Protein AF-A0A7X1TQ41-F1 (afdb_monomer_lite)

pLDDT: mean 78.11, std 15.3, range [40.91, 96.19]

Organism: NCBI:txid2594179

Radius of gyration: 16.24 Å; chains: 1; bounding box: 37×33×41 Å

Secondary structure (DSSP, 8-state):
--EEEE--TT-EEEEETTEEEEEEEEEEEE--TTSSS-TT-EEEEEEEEE---HHHHHHHHHHHHH--HHHHHHHHHHHTSSSS-S--TTTTEEEEEEETT----EEEEEEE-SSSSS-EEEEEEESPPPTT---EEEEEEETTEEEEEEEEEES---

Structure (mmCIF, N/CA/C/O backbone):
data_AF-A0A7X1TQ41-F1
#
_entry.id   AF-A0A7X1TQ41-F1
#
loop_
_atom_site.group_PDB
_atom_site.id
_atom_site.type_symbol
_atom_site.label_atom_id
_atom_site.label_alt_id
_atom_site.label_comp_id
_atom_site.label_asym_id
_atom_site.label_entity_id
_atom_site.label_seq_id
_atom_site.pdbx_PDB_ins_code
_atom_site.Cartn_x
_atom_site.Cartn_y
_atom_site.Cartn_z
_atom_site.occupancy
_atom_site.B_iso_or_equiv
_atom_site.auth_seq_id
_atom_site.auth_comp_id
_atom_site.auth_asym_id
_atom_site.auth_atom_id
_atom_site.pdbx_PDB_model_num
ATOM 1 N N . MET A 1 1 ? 1.353 -8.875 16.373 1.00 58.91 1 MET A N 1
ATOM 2 C CA . MET A 1 1 ? 1.961 -9.030 15.032 1.00 58.91 1 MET A CA 1
ATOM 3 C C . MET A 1 1 ? 0.847 -8.840 14.009 1.00 58.91 1 MET A C 1
ATOM 5 O O . MET A 1 1 ? -0.301 -9.022 14.359 1.00 58.91 1 MET A O 1
ATOM 9 N N . THR A 1 2 ? 1.108 -8.375 12.803 1.00 77.75 2 THR A N 1
ATOM 10 C CA . THR A 1 2 ? 0.108 -8.298 11.719 1.00 77.75 2 THR A CA 1
ATOM 11 C C . THR A 1 2 ? 0.123 -9.612 10.947 1.00 77.75 2 THR A C 1
ATOM 13 O O . THR A 1 2 ? 1.153 -10.285 10.888 1.00 77.75 2 THR A O 1
ATOM 16 N N . THR A 1 3 ? -1.005 -10.046 10.387 1.00 81.50 3 THR A N 1
ATOM 17 C CA . THR A 1 3 ? -1.055 -11.306 9.622 1.00 81.50 3 THR A CA 1
ATOM 18 C C . THR A 1 3 ? -1.841 -11.125 8.338 1.00 81.50 3 THR A C 1
ATOM 20 O O . THR A 1 3 ? -2.973 -10.658 8.360 1.00 81.50 3 THR A O 1
ATOM 23 N N . ILE A 1 4 ? -1.244 -11.502 7.207 1.00 81.94 4 ILE A N 1
ATOM 24 C CA . ILE A 1 4 ? -1.933 -11.521 5.915 1.00 81.94 4 ILE A CA 1
ATOM 25 C C . ILE A 1 4 ? -2.883 -12.722 5.919 1.00 81.94 4 ILE A C 1
ATOM 27 O O . ILE A 1 4 ? -2.440 -13.868 5.954 1.00 81.94 4 ILE A O 1
ATOM 31 N N . VAL A 1 5 ? -4.184 -12.448 5.903 1.00 84.25 5 VAL A N 1
ATOM 32 C CA . VAL A 1 5 ? -5.254 -13.457 5.927 1.00 84.25 5 VAL A CA 1
ATOM 33 C C . VAL A 1 5 ? -5.592 -13.902 4.509 1.00 84.25 5 VAL A C 1
ATOM 35 O O . VAL A 1 5 ? -5.861 -15.078 4.261 1.00 84.25 5 VAL A O 1
ATOM 38 N N . ARG A 1 6 ? -5.541 -12.969 3.555 1.00 82.06 6 ARG A N 1
ATOM 39 C CA . ARG A 1 6 ? -5.767 -13.242 2.138 1.00 82.06 6 ARG A CA 1
ATOM 40 C C . ARG A 1 6 ? -4.851 -12.386 1.285 1.00 82.06 6 ARG A C 1
ATOM 42 O O . ARG A 1 6 ? -4.675 -11.200 1.531 1.00 82.06 6 ARG A O 1
ATOM 49 N N . ALA A 1 7 ? -4.296 -13.001 0.256 1.00 80.25 7 ALA A N 1
ATOM 50 C CA . ALA A 1 7 ? -3.459 -12.347 -0.732 1.00 80.25 7 ALA A CA 1
ATOM 51 C C . ALA A 1 7 ? -3.481 -13.145 -2.044 1.00 80.25 7 ALA A C 1
ATOM 53 O O . ALA A 1 7 ? -3.859 -14.323 -2.044 1.00 80.25 7 ALA A O 1
ATOM 54 N N . PRO A 1 8 ? -3.036 -12.550 -3.164 1.00 74.00 8 PRO A N 1
ATOM 55 C CA . PRO A 1 8 ? -2.657 -13.310 -4.348 1.00 74.00 8 PRO A CA 1
ATOM 56 C C . PRO A 1 8 ? -1.643 -14.398 -3.965 1.00 74.00 8 PRO A C 1
ATOM 58 O O . PRO A 1 8 ? -0.742 -14.145 -3.169 1.00 74.00 8 PRO A O 1
ATOM 61 N N . GLY A 1 9 ? -1.755 -15.602 -4.536 1.00 64.00 9 GLY A N 1
ATOM 62 C CA . GLY A 1 9 ? -0.927 -16.753 -4.133 1.00 64.00 9 GLY A CA 1
ATOM 63 C C . GLY A 1 9 ? 0.590 -16.558 -4.286 1.00 64.00 9 GLY A C 1
ATOM 64 O O . GLY A 1 9 ? 1.365 -17.282 -3.674 1.00 64.00 9 GLY A O 1
ATOM 65 N N . ASN A 1 10 ? 1.015 -15.569 -5.075 1.00 72.81 10 ASN A N 1
ATOM 66 C CA . ASN A 1 10 ? 2.409 -15.166 -5.277 1.00 72.81 10 ASN A CA 1
ATOM 67 C C . ASN A 1 10 ? 2.748 -13.796 -4.652 1.00 72.81 10 ASN A C 1
ATOM 69 O O . ASN A 1 10 ? 3.845 -13.291 -4.870 1.00 72.81 10 ASN A O 1
ATOM 73 N N . LEU A 1 11 ? 1.813 -13.190 -3.908 1.00 82.31 11 LEU A N 1
ATOM 74 C CA . LEU A 1 11 ? 1.896 -11.842 -3.329 1.00 82.31 11 LEU A CA 1
ATOM 75 C C . LEU A 1 11 ? 2.153 -10.720 -4.346 1.00 82.31 11 LEU A C 1
ATOM 77 O O . LEU A 1 11 ? 2.462 -9.602 -3.939 1.00 82.31 11 LEU A O 1
ATOM 81 N N . ILE A 1 12 ? 2.004 -10.988 -5.647 1.00 86.44 12 ILE A N 1
ATOM 82 C CA . ILE A 1 12 ? 2.164 -9.982 -6.698 1.00 86.44 12 ILE A CA 1
ATOM 83 C C . ILE A 1 12 ? 0.904 -9.121 -6.734 1.00 86.44 12 ILE A C 1
ATOM 85 O O . ILE A 1 12 ? -0.203 -9.615 -6.969 1.00 86.44 12 ILE A O 1
ATOM 89 N N . VAL A 1 13 ? 1.091 -7.831 -6.475 1.00 88.00 13 VAL A N 1
ATOM 90 C CA . VAL A 1 13 ? 0.015 -6.848 -6.299 1.00 88.00 13 VAL A CA 1
ATOM 91 C C . VAL A 1 13 ? -0.069 -5.844 -7.444 1.00 88.00 13 VAL A C 1
ATOM 93 O O . VAL A 1 13 ? -1.125 -5.255 -7.667 1.00 88.00 13 VAL A O 1
ATOM 96 N N . ALA A 1 14 ? 1.016 -5.682 -8.199 1.00 87.50 14 ALA A N 1
ATOM 97 C CA . ALA A 1 14 ? 1.093 -4.811 -9.362 1.00 87.50 14 ALA A CA 1
ATOM 98 C C . ALA A 1 14 ? 2.190 -5.292 -10.320 1.00 87.50 14 ALA A C 1
ATOM 100 O O . ALA A 1 14 ? 3.099 -6.010 -9.908 1.00 87.50 14 ALA A O 1
ATOM 101 N N . THR A 1 15 ? 2.131 -4.838 -11.569 1.00 84.69 15 THR A N 1
ATOM 102 C CA . THR A 1 15 ? 3.205 -5.009 -12.553 1.00 84.69 15 THR A CA 1
ATOM 103 C C . THR A 1 15 ? 3.469 -3.649 -13.191 1.00 84.69 15 THR A C 1
ATOM 105 O O . THR A 1 15 ? 2.554 -3.032 -13.735 1.00 84.69 15 THR A O 1
ATOM 108 N N . ILE A 1 16 ? 4.708 -3.163 -13.109 1.00 80.88 16 ILE A N 1
ATOM 109 C CA . ILE A 1 16 ? 5.146 -1.924 -13.761 1.00 80.88 16 ILE A CA 1
ATOM 110 C C . ILE A 1 16 ? 6.028 -2.313 -14.943 1.00 80.88 16 ILE A C 1
ATOM 112 O O . ILE A 1 16 ? 7.154 -2.777 -14.769 1.00 80.88 16 ILE A O 1
ATOM 116 N N . GLY A 1 17 ? 5.515 -2.140 -16.163 1.00 78.38 17 GLY A N 1
ATOM 117 C CA . GLY A 1 17 ? 6.215 -2.583 -17.369 1.00 78.38 17 GLY A CA 1
ATOM 118 C C . GLY A 1 17 ? 6.391 -4.104 -17.371 1.00 78.38 17 GLY A C 1
ATOM 119 O O . GLY A 1 17 ? 5.421 -4.826 -17.576 1.00 78.38 17 GLY A O 1
ATOM 120 N N . LYS A 1 18 ? 7.623 -4.574 -17.139 1.00 73.94 18 LYS A N 1
ATOM 121 C CA . LYS A 1 18 ? 7.978 -6.003 -17.021 1.00 73.94 18 LYS A CA 1
ATOM 122 C C . LYS A 1 18 ? 8.347 -6.423 -15.590 1.00 73.94 18 LYS A C 1
ATOM 124 O O . LYS A 1 18 ? 8.820 -7.535 -15.383 1.00 73.94 18 LYS A O 1
ATOM 129 N N . VAL A 1 19 ? 8.208 -5.527 -14.613 1.00 76.44 19 VAL A N 1
ATOM 130 C CA . VAL A 1 19 ? 8.620 -5.786 -13.231 1.00 76.44 19 VAL A CA 1
ATOM 131 C C . VAL A 1 19 ? 7.399 -6.019 -12.369 1.00 76.44 19 VAL A C 1
ATOM 133 O O . VAL A 1 19 ? 6.584 -5.120 -12.152 1.00 76.44 19 VAL A O 1
ATOM 136 N N . ASP A 1 20 ? 7.300 -7.234 -11.847 1.00 84.38 20 ASP A N 1
ATOM 137 C CA . ASP A 1 20 ? 6.291 -7.582 -10.863 1.00 84.38 20 ASP A CA 1
ATOM 138 C C . ASP A 1 20 ? 6.641 -6.994 -9.495 1.00 84.38 20 ASP A C 1
ATOM 140 O O . ASP A 1 20 ? 7.763 -7.113 -8.999 1.00 84.38 20 ASP A O 1
ATOM 144 N N . VAL A 1 21 ? 5.648 -6.384 -8.858 1.00 87.12 21 VAL A N 1
ATOM 145 C CA . VAL A 1 21 ? 5.733 -5.792 -7.525 1.00 87.12 21 VAL A CA 1
ATOM 146 C C . VAL A 1 21 ? 4.994 -6.693 -6.551 1.00 87.12 21 VAL A C 1
ATOM 148 O O . VAL A 1 21 ? 3.813 -6.998 -6.736 1.00 87.12 21 VAL A O 1
ATOM 151 N N . ARG A 1 22 ? 5.684 -7.103 -5.488 1.00 89.25 22 ARG A N 1
ATOM 152 C CA . ARG A 1 22 ? 5.134 -7.922 -4.411 1.00 89.25 22 ARG A CA 1
ATOM 153 C C . ARG A 1 22 ? 4.892 -7.113 -3.142 1.00 89.25 22 ARG A C 1
ATOM 155 O O . ARG A 1 22 ? 5.679 -6.231 -2.787 1.00 89.25 22 ARG A O 1
ATOM 162 N N . LEU A 1 23 ? 3.845 -7.492 -2.416 1.00 89.00 23 LEU A N 1
ATOM 163 C CA . LEU A 1 23 ? 3.664 -7.095 -1.024 1.00 89.00 23 LEU A CA 1
ATOM 164 C C . LEU A 1 23 ? 4.687 -7.853 -0.166 1.00 89.00 23 LEU A C 1
ATOM 166 O O . LEU A 1 23 ? 4.573 -9.063 0.023 1.00 89.00 23 LEU A O 1
ATOM 170 N N . ALA A 1 24 ? 5.707 -7.145 0.317 1.00 87.06 24 ALA A N 1
ATOM 171 C CA . ALA A 1 24 ? 6.786 -7.714 1.126 1.00 87.06 24 ALA A CA 1
ATOM 172 C C . ALA A 1 24 ? 6.395 -7.869 2.600 1.00 87.06 24 ALA A C 1
ATOM 174 O O . ALA A 1 24 ? 6.919 -8.737 3.294 1.00 87.06 24 ALA A O 1
ATOM 175 N N . GLY A 1 25 ? 5.477 -7.030 3.075 1.00 87.12 25 GLY A N 1
ATOM 176 C CA . GLY A 1 25 ? 5.000 -7.062 4.448 1.00 87.12 25 GLY A CA 1
ATOM 177 C C . GLY A 1 25 ? 4.085 -5.889 4.766 1.00 87.12 25 GLY A C 1
ATOM 178 O O . GLY A 1 25 ? 3.954 -4.943 3.990 1.00 87.12 25 GLY A O 1
ATOM 179 N N . ILE A 1 26 ? 3.468 -5.953 5.935 1.00 90.69 26 ILE A N 1
ATOM 180 C CA . ILE A 1 26 ? 2.643 -4.890 6.497 1.00 90.69 26 ILE A CA 1
ATOM 181 C C . ILE A 1 26 ? 2.768 -4.946 8.011 1.00 90.69 26 ILE A C 1
ATOM 183 O O . ILE A 1 26 ? 2.702 -6.036 8.565 1.00 90.69 26 ILE A O 1
ATOM 187 N N . ASP A 1 27 ? 2.911 -3.800 8.667 1.00 90.44 27 ASP A N 1
ATOM 188 C CA . ASP A 1 27 ? 3.021 -3.681 10.119 1.00 90.44 27 ASP A CA 1
ATOM 189 C C . ASP A 1 27 ? 2.149 -2.540 10.646 1.00 90.44 27 ASP A C 1
ATOM 191 O O . ASP A 1 27 ? 2.110 -1.452 10.075 1.00 90.44 27 ASP A O 1
ATOM 195 N N . VAL A 1 28 ? 1.499 -2.754 11.790 1.00 90.75 28 VAL A N 1
ATOM 196 C CA . VAL A 1 28 ? 0.899 -1.673 12.583 1.00 90.75 28 VAL A CA 1
ATOM 197 C C . VAL A 1 28 ? 1.910 -1.280 13.651 1.00 90.75 28 VAL A C 1
ATOM 199 O O . VAL A 1 28 ? 2.185 -2.045 14.576 1.00 90.75 28 VAL A O 1
ATOM 202 N N . THR A 1 29 ? 2.519 -0.108 13.500 1.00 90.69 29 THR A N 1
ATOM 203 C CA . THR A 1 29 ? 3.668 0.302 14.316 1.00 90.69 29 THR A CA 1
ATOM 204 C C . THR A 1 29 ? 3.751 1.822 14.449 1.00 90.69 29 THR A C 1
ATOM 206 O O . THR A 1 29 ? 2.825 2.557 14.117 1.00 90.69 29 THR A O 1
ATOM 209 N N . LYS A 1 30 ? 4.859 2.314 14.995 1.00 89.62 30 LYS A N 1
ATOM 210 C CA . LYS A 1 30 ? 5.169 3.734 15.089 1.00 89.62 30 LYS A CA 1
ATOM 211 C C . LYS A 1 30 ? 5.929 4.201 13.852 1.00 89.62 30 LYS A C 1
ATOM 213 O O . LYS A 1 30 ? 6.848 3.522 13.402 1.00 89.62 30 LYS A O 1
ATOM 218 N N . ALA A 1 31 ? 5.577 5.385 13.366 1.00 86.38 31 ALA A N 1
ATOM 219 C CA . ALA A 1 31 ? 6.192 5.995 12.202 1.00 86.38 31 ALA A CA 1
ATOM 220 C C . ALA A 1 31 ? 7.715 6.129 12.400 1.00 86.38 31 ALA A C 1
ATOM 222 O O . ALA A 1 31 ? 8.147 6.588 13.470 1.00 86.38 31 ALA A O 1
ATOM 223 N N . PRO A 1 32 ? 8.522 5.729 11.401 1.00 81.25 32 PRO A N 1
ATOM 224 C CA . PRO A 1 32 ? 9.972 5.870 11.438 1.00 81.25 32 PRO A CA 1
ATOM 225 C C . PRO A 1 32 ? 10.397 7.343 11.321 1.00 81.25 32 PRO A C 1
ATOM 227 O O . PRO A 1 32 ? 9.582 8.237 11.113 1.00 81.25 32 PRO A O 1
ATOM 230 N N . GLN A 1 33 ? 11.697 7.613 11.450 1.00 78.00 33 GLN A N 1
ATOM 231 C CA . GLN A 1 33 ? 12.245 8.947 11.190 1.00 78.00 33 GLN A CA 1
ATOM 232 C C . GLN A 1 33 ? 12.198 9.289 9.690 1.00 78.00 33 GLN A C 1
ATOM 234 O O . GLN A 1 33 ? 12.332 8.396 8.850 1.00 78.00 33 GLN A O 1
ATOM 239 N N . HIS A 1 34 ? 12.097 10.588 9.380 1.00 75.00 34 HIS A N 1
ATOM 240 C CA . HIS A 1 34 ? 12.124 11.157 8.020 1.00 75.00 34 HIS A CA 1
ATOM 241 C C . HIS A 1 34 ? 10.943 10.763 7.117 1.00 75.00 34 HIS A C 1
ATOM 243 O O . HIS A 1 34 ? 11.123 10.526 5.926 1.00 75.00 34 HIS A O 1
ATOM 249 N N . VAL A 1 35 ? 9.740 10.714 7.686 1.00 78.56 35 VAL A N 1
ATOM 250 C CA . VAL A 1 35 ? 8.469 10.676 6.943 1.00 78.56 35 VAL A CA 1
ATOM 251 C C . VAL A 1 35 ? 7.672 11.950 7.236 1.00 78.56 35 VAL A C 1
ATOM 253 O O . VAL A 1 35 ? 8.063 12.725 8.111 1.00 78.56 35 VAL A O 1
ATOM 256 N N . ASP A 1 36 ? 6.556 12.177 6.542 1.00 83.00 36 ASP A N 1
ATOM 257 C CA . ASP A 1 36 ? 5.791 13.436 6.615 1.00 83.00 36 ASP A CA 1
ATOM 258 C C . ASP A 1 36 ? 4.985 13.595 7.923 1.00 83.00 36 ASP A C 1
ATOM 260 O O . ASP A 1 36 ? 4.187 14.519 8.077 1.00 83.00 36 ASP A O 1
ATOM 264 N N . VAL A 1 37 ? 5.206 12.706 8.894 1.00 84.19 37 VAL A N 1
ATOM 265 C CA . VAL A 1 37 ? 4.586 12.717 10.222 1.00 84.19 37 VAL A CA 1
ATOM 266 C C . VAL A 1 37 ? 5.639 12.594 11.326 1.00 84.19 37 VAL A C 1
ATOM 268 O O . VAL A 1 37 ? 6.708 12.018 11.105 1.00 84.19 37 VAL A O 1
ATOM 271 N N . PRO A 1 38 ? 5.358 13.096 12.545 1.00 85.19 38 PRO A N 1
ATOM 272 C CA . PRO A 1 38 ? 6.282 12.969 13.664 1.00 85.19 38 PRO A CA 1
ATOM 273 C C . PRO A 1 38 ? 6.671 11.511 13.927 1.00 85.19 38 PRO A C 1
ATOM 275 O O . PRO A 1 38 ? 5.810 10.631 14.037 1.00 85.19 38 PRO A O 1
ATOM 278 N N . SER A 1 39 ? 7.973 11.266 14.087 1.00 84.50 39 SER A N 1
ATOM 279 C CA . SER A 1 39 ? 8.497 9.963 14.508 1.00 84.50 39 SER A CA 1
ATOM 280 C C . SER A 1 39 ? 7.790 9.503 15.783 1.00 84.50 39 SER A C 1
ATOM 282 O O . SER A 1 39 ? 7.661 10.268 16.739 1.00 84.50 39 SER A O 1
ATOM 284 N N . GLY A 1 40 ? 7.364 8.242 15.827 1.00 85.50 40 GLY A N 1
ATOM 285 C CA . GLY A 1 40 ? 6.613 7.710 16.967 1.00 85.50 40 GLY A CA 1
ATOM 286 C C . GLY A 1 40 ? 5.090 7.690 16.791 1.00 85.50 40 GLY A C 1
ATOM 287 O O . GLY A 1 40 ? 4.418 7.041 17.595 1.00 85.50 40 GLY A O 1
ATOM 288 N N . THR A 1 41 ? 4.549 8.353 15.763 1.00 89.38 41 THR A N 1
ATOM 289 C CA . THR A 1 41 ? 3.101 8.396 15.487 1.00 89.38 41 THR A CA 1
ATOM 290 C C . THR A 1 41 ? 2.577 7.000 15.130 1.00 89.38 41 THR A C 1
ATOM 292 O O . THR A 1 41 ? 3.132 6.380 14.226 1.00 89.38 41 THR A O 1
ATOM 295 N N . PRO A 1 42 ? 1.540 6.468 15.802 1.00 91.12 42 PRO A N 1
ATOM 296 C CA . PRO A 1 42 ? 0.934 5.191 15.426 1.00 91.12 42 PRO A CA 1
ATOM 297 C C . PRO A 1 42 ? 0.397 5.225 13.987 1.00 91.12 42 PRO A C 1
ATOM 299 O O . PRO A 1 42 ? -0.354 6.131 13.625 1.00 91.12 42 PRO A O 1
ATOM 302 N N . CYS A 1 43 ? 0.777 4.240 13.179 1.00 92.38 43 CYS A N 1
ATOM 303 C CA . CYS A 1 43 ? 0.521 4.192 11.743 1.00 92.38 43 CYS A CA 1
ATOM 304 C C . CYS A 1 43 ? 0.473 2.745 11.223 1.00 92.38 43 CYS A C 1
ATOM 306 O O . CYS A 1 43 ? 0.837 1.798 11.928 1.00 92.38 43 CYS A O 1
ATOM 308 N N . VAL A 1 44 ? 0.049 2.592 9.972 1.00 92.38 44 VAL A N 1
ATOM 309 C CA . VAL A 1 44 ? 0.239 1.375 9.176 1.00 92.38 44 VAL A CA 1
ATOM 310 C C . VAL A 1 44 ? 1.447 1.585 8.269 1.00 92.38 44 VAL A C 1
ATOM 312 O O . VAL A 1 44 ? 1.537 2.594 7.570 1.00 92.38 44 VAL A O 1
ATOM 315 N N . VAL A 1 45 ? 2.372 0.633 8.263 1.00 92.19 45 VAL A N 1
ATOM 316 C CA . VAL A 1 45 ? 3.545 0.621 7.391 1.00 92.19 45 VAL A CA 1
ATOM 317 C C . VAL A 1 45 ? 3.405 -0.536 6.415 1.00 92.19 45 VAL A C 1
ATOM 319 O O . VAL A 1 45 ? 3.266 -1.681 6.833 1.00 92.19 45 VAL A O 1
ATOM 322 N N . VAL A 1 46 ? 3.440 -0.247 5.119 1.00 92.12 46 VAL A N 1
ATOM 323 C CA . VAL A 1 46 ? 3.341 -1.244 4.050 1.00 92.12 46 VAL A CA 1
ATOM 324 C C . VAL A 1 46 ? 4.669 -1.320 3.315 1.00 92.12 46 VAL A C 1
ATOM 326 O O . VAL A 1 46 ? 5.214 -0.296 2.907 1.00 92.12 46 VAL A O 1
ATOM 329 N N . TYR A 1 47 ? 5.180 -2.531 3.128 1.00 90.44 47 TYR A N 1
ATOM 330 C CA . TYR A 1 47 ? 6.435 -2.779 2.435 1.00 90.44 47 TYR A CA 1
ATOM 331 C C . TYR A 1 47 ? 6.158 -3.370 1.060 1.00 90.44 47 TYR A C 1
ATOM 333 O O . TYR A 1 47 ? 5.507 -4.411 0.935 1.00 90.44 47 TYR A O 1
ATOM 341 N N . LEU A 1 48 ? 6.685 -2.726 0.029 1.00 89.50 48 LEU A N 1
ATOM 342 C CA . LEU A 1 48 ? 6.657 -3.206 -1.343 1.00 89.50 48 LEU A CA 1
ATOM 343 C C . LEU A 1 48 ? 8.072 -3.565 -1.772 1.00 89.50 48 LEU A C 1
ATOM 345 O O . LEU A 1 48 ? 9.039 -2.937 -1.353 1.00 89.50 48 LEU A O 1
ATOM 349 N N . SER A 1 49 ? 8.190 -4.571 -2.627 1.00 87.00 49 SER A N 1
ATOM 350 C CA . SER A 1 49 ? 9.462 -4.874 -3.281 1.00 87.00 49 SER A CA 1
ATOM 351 C C . SER A 1 49 ? 9.225 -5.426 -4.675 1.00 87.00 49 SER A C 1
ATOM 353 O O . SER A 1 49 ? 8.166 -5.991 -4.941 1.00 87.00 49 SER A O 1
ATOM 355 N N . ALA A 1 50 ? 10.199 -5.314 -5.568 1.00 82.56 50 ALA A N 1
ATOM 356 C CA . ALA A 1 50 ? 10.159 -6.045 -6.824 1.00 82.56 50 ALA A CA 1
ATOM 357 C C . ALA A 1 50 ? 10.328 -7.551 -6.563 1.00 82.56 50 ALA A C 1
ATOM 359 O O . ALA A 1 50 ? 11.212 -7.989 -5.817 1.00 82.56 50 ALA A O 1
ATOM 360 N N . ALA A 1 51 ? 9.502 -8.376 -7.203 1.00 73.38 51 ALA A N 1
ATOM 361 C CA . ALA A 1 51 ? 9.740 -9.807 -7.290 1.00 73.38 51 ALA A CA 1
ATOM 362 C C . ALA A 1 51 ? 10.933 -10.020 -8.236 1.00 73.38 51 ALA A C 1
ATOM 364 O O . ALA A 1 51 ? 10.788 -9.972 -9.452 1.00 73.38 51 ALA A O 1
ATOM 365 N N . ARG A 1 52 ? 12.148 -10.171 -7.689 1.00 62.78 52 ARG A N 1
ATOM 366 C CA . ARG A 1 52 ? 13.381 -10.312 -8.486 1.00 62.78 52 ARG A CA 1
ATOM 367 C C . ARG A 1 52 ? 13.405 -11.664 -9.219 1.00 62.78 52 ARG A C 1
ATOM 369 O O . ARG A 1 52 ? 13.802 -12.675 -8.645 1.00 62.78 52 ARG A O 1
ATOM 376 N N . GLY A 1 53 ? 12.971 -11.669 -10.481 1.00 56.38 53 GLY A N 1
ATOM 377 C CA . GLY A 1 53 ? 13.112 -12.772 -11.438 1.00 56.38 53 GLY A CA 1
ATOM 378 C C . GLY A 1 53 ? 14.066 -12.419 -12.589 1.00 56.38 53 GLY A C 1
ATOM 379 O O . GLY A 1 53 ? 14.622 -11.323 -12.629 1.00 56.38 53 GLY A O 1
ATOM 380 N N . TYR A 1 54 ? 14.248 -13.335 -13.549 1.00 48.84 54 TYR A N 1
ATOM 381 C CA . TYR A 1 54 ? 15.071 -13.090 -14.750 1.00 48.84 54 TYR A CA 1
ATOM 382 C C . TYR A 1 54 ? 14.607 -11.848 -15.532 1.00 48.84 54 TYR A C 1
ATOM 384 O O . TYR A 1 54 ? 15.429 -11.090 -16.045 1.00 48.84 54 TYR A O 1
ATOM 392 N N . GLU A 1 55 ? 13.296 -11.606 -15.572 1.00 50.19 55 GLU A N 1
ATOM 393 C CA . GLU A 1 55 ? 12.699 -10.445 -16.236 1.00 50.19 55 GLU A CA 1
ATOM 394 C C . GLU A 1 55 ? 13.023 -9.129 -15.516 1.00 50.19 55 GLU A C 1
ATOM 396 O O . GLU A 1 55 ? 13.364 -8.157 -16.181 1.00 50.19 55 GLU A O 1
ATOM 401 N N . THR A 1 56 ? 13.052 -9.115 -14.179 1.00 51.84 56 THR A N 1
ATOM 402 C CA . THR A 1 56 ? 13.461 -7.951 -13.370 1.00 51.84 56 THR A CA 1
ATOM 403 C C . THR A 1 56 ? 14.924 -7.596 -13.602 1.00 51.84 56 THR A C 1
ATOM 405 O O . THR A 1 56 ? 15.244 -6.442 -13.845 1.00 51.84 56 THR A O 1
ATOM 408 N N . VAL A 1 57 ? 15.812 -8.595 -13.624 1.00 54.09 57 VAL A N 1
ATOM 409 C CA . VAL A 1 57 ? 17.245 -8.388 -13.904 1.00 54.09 57 VAL A CA 1
ATOM 410 C C . VAL A 1 57 ? 17.472 -7.906 -15.342 1.00 54.09 57 VAL A C 1
ATOM 412 O O . VAL A 1 57 ? 18.329 -7.060 -15.592 1.00 54.09 57 VAL A O 1
ATOM 415 N N . SER A 1 58 ? 16.694 -8.422 -16.295 1.00 53.50 58 SER A N 1
ATOM 416 C CA . SER A 1 58 ? 16.769 -8.002 -17.698 1.00 53.50 58 SER A CA 1
ATOM 417 C C . SER A 1 58 ? 16.232 -6.581 -17.890 1.00 53.50 58 SER A C 1
ATOM 419 O O . SER A 1 58 ? 16.810 -5.809 -18.650 1.00 53.50 58 SER A O 1
ATOM 421 N N . HIS A 1 59 ? 15.168 -6.209 -17.176 1.00 53.47 59 HIS A N 1
ATOM 422 C CA . HIS A 1 59 ? 14.619 -4.859 -17.220 1.00 53.47 59 HIS A CA 1
ATOM 423 C C . HIS A 1 59 ? 15.504 -3.846 -16.485 1.00 53.47 59 HIS A C 1
ATOM 425 O O . HIS A 1 59 ? 15.678 -2.743 -16.985 1.00 53.47 59 HIS A O 1
ATOM 431 N N . ASP A 1 60 ? 16.155 -4.227 -15.381 1.00 55.59 60 ASP A N 1
ATOM 432 C CA . ASP A 1 60 ? 17.195 -3.413 -14.734 1.00 55.59 60 ASP A CA 1
ATOM 433 C C . ASP A 1 60 ? 18.351 -3.128 -15.694 1.00 55.59 60 ASP A C 1
ATOM 435 O O . ASP A 1 60 ? 18.841 -2.002 -15.772 1.00 55.59 60 ASP A O 1
ATOM 439 N N . ALA A 1 61 ? 18.753 -4.130 -16.482 1.00 55.72 61 ALA A N 1
ATOM 440 C CA . ALA A 1 61 ? 19.757 -3.955 -17.521 1.00 55.72 61 ALA A CA 1
ATOM 441 C C . ALA A 1 61 ? 19.265 -3.053 -18.668 1.00 55.72 61 ALA A C 1
ATOM 443 O O . ALA A 1 61 ? 20.066 -2.290 -19.203 1.00 55.72 61 ALA A O 1
ATOM 444 N N . GLU A 1 62 ? 17.983 -3.114 -19.050 1.00 58.88 62 GLU A N 1
ATOM 445 C CA . GLU A 1 62 ? 17.374 -2.197 -20.029 1.00 58.88 62 GLU A CA 1
ATOM 446 C C . GLU A 1 62 ? 17.337 -0.758 -19.482 1.00 58.88 62 GLU A C 1
ATOM 448 O O . GLU A 1 62 ? 17.863 0.142 -20.131 1.00 58.88 62 GLU A O 1
ATOM 453 N N . ILE A 1 63 ? 16.816 -0.545 -18.267 1.00 58.53 63 ILE A N 1
ATOM 454 C CA . ILE A 1 63 ? 16.743 0.765 -17.597 1.00 58.53 63 ILE A CA 1
ATOM 455 C C . ILE A 1 63 ? 18.140 1.371 -17.453 1.00 58.53 63 ILE A C 1
ATOM 457 O O . ILE A 1 63 ? 18.338 2.533 -17.804 1.00 58.53 63 ILE A O 1
ATOM 461 N N . ALA A 1 64 ? 19.130 0.593 -17.005 1.00 57.25 64 ALA A N 1
ATOM 462 C CA . ALA A 1 64 ? 20.514 1.050 -16.898 1.00 57.25 64 ALA A CA 1
ATOM 463 C C . ALA A 1 64 ? 21.116 1.461 -18.255 1.00 57.25 64 ALA A C 1
ATOM 465 O O . ALA A 1 64 ? 21.961 2.352 -18.297 1.00 57.25 64 ALA A O 1
ATOM 466 N N . GLN A 1 65 ? 20.679 0.841 -19.356 1.00 54.38 65 GLN A N 1
ATOM 467 C CA . GLN A 1 65 ? 21.139 1.158 -20.712 1.00 54.38 65 GLN A CA 1
ATOM 468 C C . GLN A 1 65 ? 20.416 2.357 -21.338 1.00 54.38 65 GLN A C 1
ATOM 470 O O . GLN A 1 65 ? 21.013 3.057 -22.153 1.00 54.38 65 GLN A O 1
ATOM 475 N N . THR A 1 66 ? 19.154 2.608 -20.980 1.00 56.78 66 THR A N 1
ATOM 476 C CA . THR A 1 66 ? 18.358 3.736 -21.502 1.00 56.78 66 THR A CA 1
ATOM 477 C C . THR A 1 66 ? 18.359 4.974 -20.612 1.00 56.78 66 THR A C 1
ATOM 479 O O . THR A 1 66 ? 17.796 5.991 -21.011 1.00 56.78 66 THR A O 1
ATOM 482 N N . ARG A 1 67 ? 18.978 4.914 -19.426 1.00 57.06 67 ARG A N 1
ATOM 483 C CA . ARG A 1 67 ? 19.116 6.067 -18.529 1.00 57.06 67 ARG A CA 1
ATOM 484 C C . ARG A 1 67 ? 19.808 7.222 -19.242 1.00 57.06 67 ARG A C 1
ATOM 486 O O . ARG A 1 67 ? 20.945 7.096 -19.702 1.00 57.06 67 ARG A O 1
ATOM 493 N N . SER A 1 68 ? 19.125 8.359 -19.305 1.00 61.81 68 SER A N 1
ATOM 494 C CA . SER A 1 68 ? 19.719 9.576 -19.832 1.00 61.81 68 SER A CA 1
ATOM 495 C C . SER A 1 68 ? 20.626 10.229 -18.783 1.00 61.81 68 SER A C 1
ATOM 497 O O . SER A 1 68 ? 20.520 9.986 -17.578 1.00 61.81 68 SER A O 1
ATOM 499 N N . LEU A 1 69 ? 21.524 11.104 -19.239 1.00 61.84 69 LEU A N 1
ATOM 500 C CA . LEU A 1 69 ? 22.317 11.956 -18.347 1.00 61.84 69 LEU A CA 1
ATOM 501 C C . LEU A 1 69 ? 21.433 12.861 -17.471 1.00 61.84 69 LEU A C 1
ATOM 503 O O . LEU A 1 69 ? 21.845 13.223 -16.372 1.00 61.84 69 LEU A O 1
ATOM 507 N N . GLU A 1 70 ? 20.231 13.206 -17.937 1.00 64.50 70 GLU A N 1
ATOM 508 C CA . GLU A 1 70 ? 19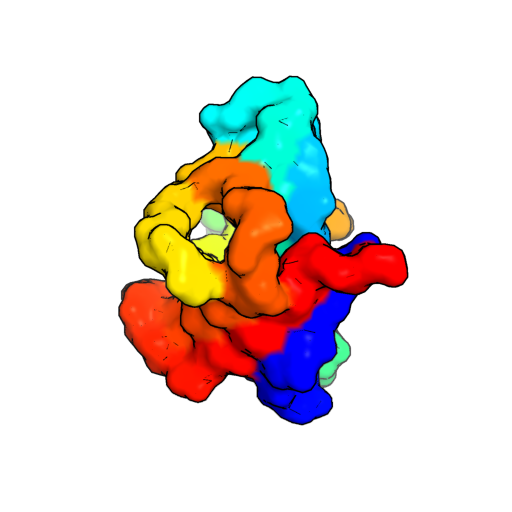.276 14.043 -17.206 1.00 64.50 70 GLU A CA 1
ATOM 509 C C . GLU A 1 70 ? 18.646 13.285 -16.030 1.00 64.50 70 GLU A C 1
ATOM 511 O O . GLU A 1 70 ? 18.567 13.833 -14.931 1.00 64.50 70 GLU A O 1
ATOM 516 N N . ASP A 1 71 ? 18.307 12.006 -16.216 1.00 61.41 71 ASP A N 1
ATOM 517 C CA . ASP A 1 71 ? 17.781 11.144 -15.146 1.00 61.41 71 ASP A CA 1
ATOM 518 C C . ASP A 1 71 ? 18.831 10.923 -14.049 1.00 61.41 71 ASP A C 1
ATOM 520 O O . ASP A 1 71 ? 18.550 11.062 -12.858 1.00 61.41 71 ASP A O 1
ATOM 524 N N . LEU A 1 72 ? 20.081 10.666 -14.450 1.00 60.25 72 LEU A N 1
ATOM 525 C CA . LEU A 1 72 ? 21.207 10.517 -13.523 1.00 60.25 72 LEU A CA 1
ATOM 526 C C . LEU A 1 72 ? 21.491 11.813 -12.751 1.00 60.25 72 LEU A C 1
ATOM 528 O O . LEU A 1 72 ? 21.825 11.769 -11.566 1.00 60.25 72 LEU A O 1
ATOM 532 N N . ALA A 1 73 ? 21.351 12.971 -13.402 1.00 63.44 73 ALA A N 1
ATOM 533 C CA . ALA A 1 73 ? 21.506 14.266 -12.751 1.00 63.44 73 ALA A CA 1
ATOM 534 C C . ALA A 1 73 ? 20.369 14.541 -11.753 1.00 63.44 73 ALA A C 1
ATOM 536 O O . ALA A 1 73 ? 20.637 15.019 -10.650 1.00 63.44 73 ALA A O 1
ATOM 537 N N . ALA A 1 74 ? 19.123 14.204 -12.096 1.00 64.50 74 ALA A N 1
ATOM 538 C CA . ALA A 1 74 ? 17.980 14.328 -11.194 1.00 64.50 74 ALA A CA 1
ATOM 539 C C . ALA A 1 74 ? 18.134 13.427 -9.955 1.00 64.50 74 ALA A C 1
ATOM 541 O O . ALA A 1 74 ? 17.944 13.889 -8.829 1.00 64.50 74 ALA A O 1
ATOM 542 N N . GLU A 1 75 ? 18.570 12.180 -10.142 1.00 61.62 75 GLU A N 1
ATOM 543 C CA . GLU A 1 75 ? 18.877 11.249 -9.050 1.00 61.62 75 GLU A CA 1
ATOM 544 C C . GLU A 1 75 ? 20.005 11.752 -8.151 1.00 61.62 75 GLU A C 1
ATOM 546 O O . GLU A 1 75 ? 19.874 11.726 -6.928 1.00 61.62 75 GLU A O 1
ATOM 551 N N . ALA A 1 76 ? 21.091 12.262 -8.735 1.00 58.28 76 ALA A N 1
ATOM 552 C CA . ALA A 1 76 ? 22.206 12.815 -7.976 1.00 58.28 76 ALA A CA 1
ATOM 553 C C . ALA A 1 76 ? 21.800 14.057 -7.167 1.00 58.28 76 ALA A C 1
ATOM 555 O O . ALA A 1 76 ? 22.310 14.263 -6.065 1.00 58.28 76 ALA A O 1
ATOM 556 N N . VAL A 1 77 ? 20.893 14.887 -7.689 1.00 63.31 77 VAL A N 1
ATOM 557 C CA . VAL A 1 77 ? 20.346 16.048 -6.971 1.00 63.31 77 VAL A CA 1
ATOM 558 C C . VAL A 1 77 ? 19.433 15.607 -5.826 1.00 63.31 77 VAL A C 1
ATOM 560 O O . VAL A 1 77 ? 19.528 16.165 -4.736 1.00 63.31 77 VAL A O 1
ATOM 563 N N . GLU A 1 78 ? 18.579 14.601 -6.029 1.00 57.06 78 GLU A N 1
ATOM 564 C CA . GLU A 1 78 ? 17.729 14.052 -4.962 1.00 57.06 78 GLU A CA 1
ATOM 565 C C . GLU A 1 78 ? 18.541 13.320 -3.884 1.00 57.06 78 GLU A C 1
ATOM 567 O O . GLU A 1 78 ? 18.240 13.466 -2.703 1.00 57.06 78 GLU A O 1
ATOM 572 N N . ALA A 1 79 ? 19.603 12.599 -4.253 1.00 54.84 79 ALA A N 1
ATOM 573 C CA . ALA A 1 79 ? 20.497 11.918 -3.312 1.00 54.84 79 ALA A CA 1
ATOM 574 C C . ALA A 1 79 ? 21.316 12.884 -2.433 1.00 54.84 79 ALA A C 1
ATOM 576 O O . ALA A 1 79 ? 21.818 12.484 -1.385 1.00 54.84 79 ALA A O 1
ATOM 577 N N . GLN A 1 80 ? 21.462 14.146 -2.854 1.00 53.84 80 GLN A N 1
ATOM 578 C CA . GLN A 1 80 ? 22.146 15.205 -2.102 1.00 53.84 80 GLN A CA 1
ATOM 579 C C . GLN A 1 80 ? 21.218 15.989 -1.163 1.00 53.84 80 GLN A C 1
ATOM 581 O O . GLN A 1 80 ? 21.697 16.829 -0.400 1.00 53.84 80 GLN A O 1
ATOM 586 N N . LYS A 1 81 ? 19.900 15.759 -1.211 1.00 53.94 81 LYS A N 1
ATOM 587 C CA . LYS A 1 81 ? 18.960 16.368 -0.263 1.00 53.94 81 LYS A CA 1
ATOM 588 C C . LYS A 1 81 ? 18.993 15.589 1.051 1.00 53.94 81 LYS A C 1
ATOM 590 O O . LYS A 1 81 ? 19.019 14.364 1.043 1.00 53.94 81 LYS A O 1
ATOM 595 N N . ASP A 1 82 ? 18.949 16.296 2.181 1.00 42.72 82 ASP A N 1
ATOM 596 C CA . ASP A 1 82 ? 18.798 15.659 3.493 1.00 42.72 82 ASP A CA 1
ATOM 597 C C . ASP A 1 82 ? 17.463 14.892 3.551 1.00 42.72 82 ASP A C 1
ATOM 599 O O . ASP A 1 82 ? 16.383 15.486 3.571 1.00 42.72 82 ASP A O 1
ATOM 603 N N . GLY A 1 83 ? 17.543 13.559 3.553 1.00 46.97 83 GLY A N 1
ATOM 604 C CA . GLY A 1 83 ? 16.395 12.649 3.562 1.00 46.97 83 GLY A CA 1
ATOM 605 C C . GLY A 1 83 ? 16.602 11.434 2.647 1.00 46.97 83 GLY A C 1
ATOM 606 O O . GLY A 1 83 ? 17.548 11.400 1.864 1.00 46.97 83 GLY A O 1
ATOM 607 N N . PRO A 1 84 ? 15.763 10.389 2.749 1.00 44.97 84 PRO A N 1
ATOM 608 C CA . PRO A 1 84 ? 15.825 9.264 1.818 1.00 44.97 84 PRO A CA 1
ATOM 609 C C . PRO A 1 84 ? 15.543 9.733 0.372 1.00 44.97 84 PRO A C 1
ATOM 611 O O . PRO A 1 84 ? 14.682 10.599 0.188 1.00 44.97 84 PRO A O 1
ATOM 614 N N . PRO A 1 85 ? 16.218 9.171 -0.654 1.00 51.75 85 PRO A N 1
ATOM 615 C CA . PRO A 1 85 ? 15.996 9.547 -2.051 1.00 51.75 85 PRO A CA 1
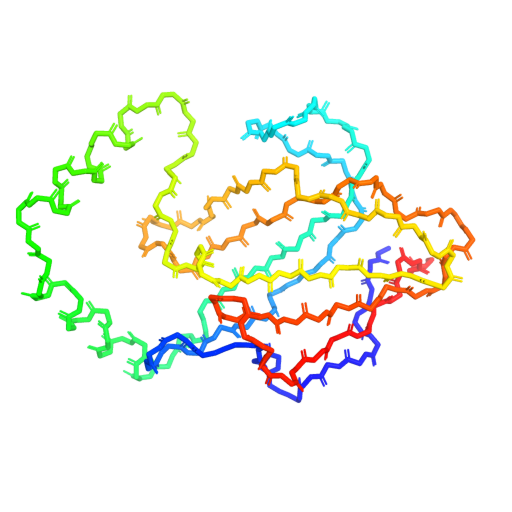ATOM 616 C C . PRO A 1 85 ? 14.519 9.408 -2.438 1.00 51.75 85 PRO A C 1
ATOM 618 O O . PRO A 1 85 ? 13.891 8.391 -2.142 1.00 51.75 85 PRO A O 1
ATOM 621 N N . LYS A 1 86 ? 13.963 10.422 -3.113 1.00 51.75 86 LYS A N 1
ATOM 622 C CA . LYS A 1 86 ? 12.541 10.458 -3.511 1.00 51.75 86 LYS A CA 1
ATOM 623 C C . LYS A 1 86 ? 12.216 9.676 -4.787 1.00 51.75 86 LYS A C 1
ATOM 625 O O . LYS A 1 86 ? 11.045 9.544 -5.134 1.00 51.75 86 LYS A O 1
ATOM 630 N N . LEU A 1 87 ? 13.218 9.170 -5.501 1.00 60.09 87 LEU A N 1
ATOM 631 C CA . LEU A 1 87 ? 13.031 8.478 -6.777 1.00 60.09 87 LEU A CA 1
ATOM 632 C C . LEU A 1 87 ? 12.924 6.971 -6.538 1.00 60.09 87 LEU A C 1
ATOM 634 O O . LEU A 1 87 ? 13.904 6.239 -6.613 1.00 60.09 87 LEU A O 1
ATOM 638 N N . SER A 1 88 ? 11.713 6.527 -6.208 1.00 74.62 88 SER A N 1
ATOM 639 C CA . SER A 1 88 ? 11.365 5.108 -6.195 1.00 74.62 88 SER A CA 1
ATOM 640 C C . SER A 1 88 ? 10.740 4.706 -7.528 1.00 74.62 88 SER A C 1
ATOM 642 O O . SER A 1 88 ? 9.794 5.353 -7.993 1.00 74.62 88 SER A O 1
ATOM 644 N N . ASN A 1 89 ? 11.196 3.592 -8.105 1.00 75.50 89 ASN A N 1
ATOM 645 C CA . ASN A 1 89 ? 10.573 2.999 -9.293 1.00 75.50 89 ASN A CA 1
ATOM 646 C C . ASN A 1 89 ? 9.169 2.453 -8.982 1.00 75.50 89 ASN A C 1
ATOM 648 O O . ASN A 1 89 ? 8.355 2.262 -9.884 1.00 75.50 89 ASN A O 1
ATOM 652 N N . LEU A 1 90 ? 8.856 2.261 -7.697 1.00 82.75 90 LEU A N 1
ATOM 653 C CA . LEU A 1 90 ? 7.553 1.830 -7.201 1.00 82.75 90 LEU A CA 1
ATOM 654 C C . LEU A 1 90 ? 6.618 3.007 -6.872 1.00 82.75 90 LEU A C 1
ATOM 656 O O . LEU A 1 90 ? 5.488 2.787 -6.441 1.00 82.75 90 LEU A O 1
ATOM 660 N N . SER A 1 91 ? 7.036 4.258 -7.108 1.00 82.44 91 SER A N 1
ATOM 661 C CA . SER A 1 91 ? 6.220 5.471 -6.898 1.00 82.44 91 SER A CA 1
ATOM 662 C C . SER A 1 91 ? 4.857 5.434 -7.601 1.00 82.44 91 SER A C 1
ATOM 664 O O . SER A 1 91 ? 3.890 5.969 -7.062 1.00 82.44 91 SER A O 1
ATOM 666 N N . ARG A 1 92 ? 4.769 4.743 -8.745 1.00 85.62 92 ARG A N 1
ATOM 667 C CA . ARG A 1 92 ? 3.541 4.547 -9.537 1.00 85.62 92 ARG A CA 1
ATOM 668 C C . ARG A 1 92 ? 2.531 3.595 -8.896 1.00 85.62 92 ARG A C 1
ATOM 670 O O . ARG A 1 92 ? 1.366 3.616 -9.287 1.00 85.62 92 ARG A O 1
ATOM 677 N N . VAL A 1 93 ? 2.956 2.760 -7.941 1.00 89.75 93 VAL A N 1
ATOM 678 C CA . VAL A 1 93 ? 2.048 1.869 -7.212 1.00 89.75 93 VAL A CA 1
ATOM 679 C C . VAL A 1 93 ? 1.318 2.663 -6.135 1.00 89.75 93 VAL A C 1
ATOM 681 O O . VAL A 1 93 ? 1.930 3.147 -5.179 1.00 89.75 93 VAL A O 1
ATOM 684 N N . GLY A 1 94 ? 0.002 2.772 -6.281 1.00 91.50 94 GLY A N 1
ATOM 685 C CA . GLY A 1 94 ? -0.887 3.280 -5.248 1.00 91.50 94 GLY A CA 1
ATOM 686 C C . GLY A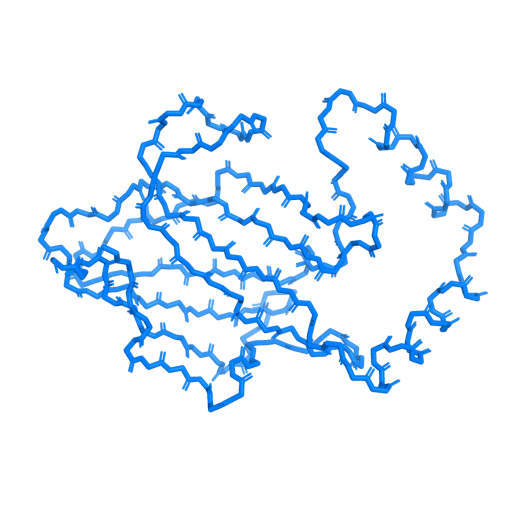 1 94 ? -1.403 2.149 -4.363 1.00 91.50 94 GLY A C 1
ATOM 687 O O . GLY A 1 94 ? -1.615 1.027 -4.822 1.00 91.50 94 GLY A O 1
ATOM 688 N N . ILE A 1 95 ? -1.619 2.457 -3.084 1.00 94.94 95 ILE A N 1
ATOM 689 C CA . ILE A 1 95 ? -2.290 1.562 -2.138 1.00 94.94 95 ILE A CA 1
ATOM 690 C C . ILE A 1 95 ? -3.398 2.356 -1.467 1.00 94.94 95 ILE A C 1
ATOM 692 O O . ILE A 1 95 ? -3.146 3.431 -0.913 1.00 94.94 95 ILE A O 1
ATOM 696 N N . THR A 1 96 ? -4.610 1.820 -1.523 1.00 95.62 96 THR A N 1
ATOM 697 C CA . THR A 1 96 ? -5.754 2.309 -0.758 1.00 95.62 96 THR A CA 1
ATOM 698 C C . THR A 1 96 ? -6.018 1.330 0.370 1.00 95.62 96 THR A C 1
ATOM 700 O O . THR A 1 96 ? -6.149 0.133 0.130 1.00 95.62 96 THR A O 1
ATOM 703 N N . ILE A 1 97 ? -6.063 1.842 1.598 1.00 95.62 97 ILE A N 1
ATOM 704 C CA . ILE A 1 97 ? -6.337 1.048 2.794 1.00 95.62 97 ILE A CA 1
ATOM 705 C C . ILE A 1 97 ? -7.739 1.399 3.271 1.00 95.62 97 ILE A C 1
ATOM 707 O O . ILE A 1 97 ? -8.077 2.576 3.405 1.00 95.62 97 ILE A O 1
ATOM 711 N N . THR A 1 98 ? -8.542 0.377 3.532 1.00 96.19 98 THR A N 1
ATOM 712 C CA . THR A 1 98 ? -9.849 0.494 4.179 1.00 96.19 98 THR A CA 1
ATOM 713 C C . THR A 1 98 ? -9.944 -0.512 5.319 1.00 96.19 98 THR A C 1
ATOM 715 O O . THR A 1 98 ? -9.173 -1.470 5.374 1.00 96.19 98 THR A O 1
ATOM 718 N N . ASP A 1 99 ? -10.857 -0.283 6.252 1.00 94.69 99 ASP A N 1
ATOM 719 C CA . ASP A 1 99 ? -11.152 -1.210 7.340 1.00 94.69 99 ASP A CA 1
ATOM 720 C C . ASP A 1 99 ? -12.668 -1.368 7.524 1.00 94.69 99 ASP A C 1
ATOM 722 O O . ASP A 1 99 ? -13.479 -0.684 6.891 1.00 94.69 99 ASP A O 1
ATOM 726 N N . ASP A 1 100 ? -13.061 -2.271 8.416 1.00 92.44 100 ASP A N 1
ATOM 727 C CA . ASP A 1 100 ? -14.457 -2.502 8.791 1.00 92.44 100 ASP A CA 1
ATOM 728 C C . ASP A 1 100 ? -15.069 -1.368 9.640 1.00 92.44 100 ASP A C 1
ATOM 730 O O . ASP A 1 100 ? -16.257 -1.406 9.961 1.00 92.44 100 ASP A O 1
ATOM 734 N N . GLN A 1 101 ? -14.281 -0.340 9.972 1.00 93.25 101 GLN A N 1
ATOM 735 C CA . GLN A 1 101 ? -14.666 0.808 10.799 1.00 93.25 101 GLN A CA 1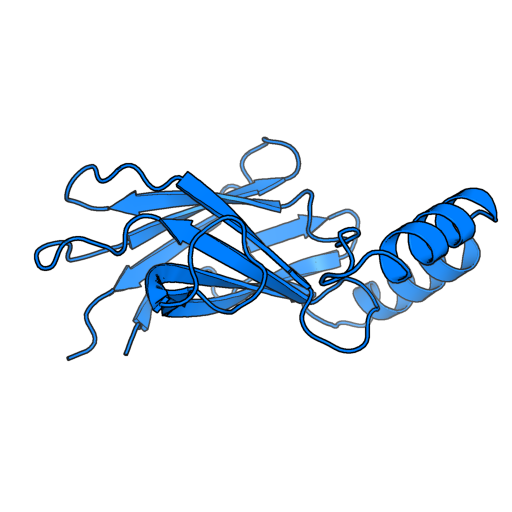
ATOM 736 C C . GLN A 1 101 ? -14.753 2.117 10.004 1.00 93.25 101 GLN A C 1
ATOM 738 O O . GLN A 1 101 ? -15.022 3.176 10.572 1.00 93.25 101 GLN A O 1
ATOM 743 N N . SER A 1 102 ? -14.588 2.050 8.677 1.00 91.31 102 SER A N 1
ATOM 744 C CA . SER A 1 102 ? -14.575 3.213 7.780 1.00 91.31 102 SER A CA 1
ATOM 745 C C . SER A 1 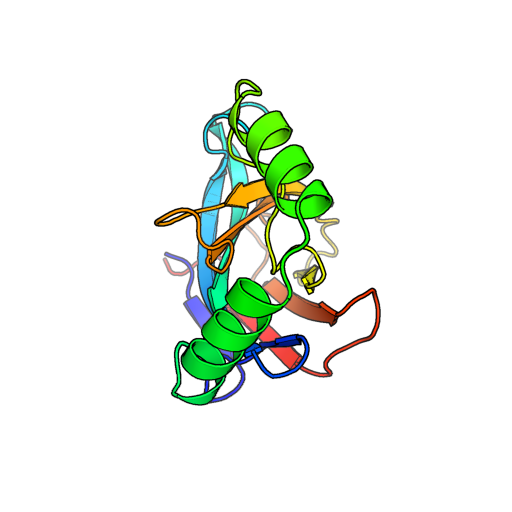102 ? -13.521 4.264 8.158 1.00 91.31 102 SER A C 1
ATOM 747 O O . SER A 1 102 ? -13.719 5.464 7.947 1.00 91.31 102 SER A O 1
ATOM 749 N N . THR A 1 103 ? -12.391 3.825 8.711 1.00 92.88 103 THR A N 1
ATOM 750 C CA . THR A 1 103 ? -11.252 4.691 9.007 1.00 92.88 103 THR A CA 1
ATOM 751 C C . THR A 1 103 ? -10.676 5.233 7.709 1.00 92.88 103 THR A C 1
ATOM 753 O O . THR A 1 103 ? -10.399 4.499 6.759 1.00 92.88 103 THR A O 1
ATOM 756 N N . ARG A 1 104 ? -10.457 6.548 7.670 1.00 93.88 104 ARG A N 1
ATOM 757 C CA . ARG A 1 104 ? -9.776 7.191 6.552 1.00 93.88 104 ARG A CA 1
ATOM 758 C C . ARG A 1 104 ? -8.270 7.123 6.765 1.00 93.88 104 ARG A C 1
ATOM 760 O O . ARG A 1 104 ? -7.743 7.840 7.610 1.00 93.88 104 ARG A O 1
ATOM 767 N N . TYR A 1 105 ? -7.602 6.285 5.983 1.00 93.62 105 TYR A N 1
ATOM 768 C CA . TYR A 1 105 ? -6.147 6.206 5.955 1.00 93.62 105 TYR A CA 1
ATOM 769 C C . TYR A 1 105 ? -5.580 7.139 4.887 1.00 93.62 105 TYR A C 1
ATOM 771 O O . TYR A 1 105 ? -5.987 7.084 3.727 1.00 93.62 105 TYR A O 1
ATOM 779 N N . GLU A 1 106 ? -4.618 7.974 5.267 1.00 91.62 106 GLU A N 1
ATOM 780 C CA . GLU A 1 106 ? -3.969 8.931 4.375 1.00 91.62 106 GLU A CA 1
ATOM 781 C C . GLU A 1 106 ? -2.464 8.638 4.250 1.00 91.62 106 GLU A C 1
ATOM 783 O O . GLU A 1 106 ? -1.799 8.369 5.261 1.00 91.62 106 GLU A O 1
ATOM 788 N N . PRO A 1 107 ? -1.896 8.696 3.028 1.00 90.19 107 PRO A N 1
ATOM 789 C CA . PRO A 1 107 ? -0.458 8.581 2.825 1.00 90.19 107 PRO A CA 1
ATOM 790 C C . PRO A 1 107 ? 0.283 9.654 3.626 1.00 90.19 107 PRO A C 1
ATOM 792 O O . PRO A 1 107 ? 0.009 10.843 3.505 1.00 90.19 107 PRO A O 1
ATOM 795 N N . SER A 1 108 ? 1.229 9.221 4.447 1.00 84.69 108 SER A N 1
ATOM 796 C CA . SER A 1 108 ? 1.976 10.041 5.410 1.00 84.69 108 SER A CA 1
ATOM 797 C C . SER A 1 108 ? 3.482 10.029 5.123 1.00 84.69 108 SER A C 1
ATOM 799 O O . SER A 1 108 ? 4.308 10.212 6.018 1.00 84.69 108 SER A O 1
ATOM 801 N N . GLY A 1 109 ? 3.830 9.760 3.866 1.00 80.12 109 GLY A N 1
ATOM 802 C CA . GLY A 1 109 ? 5.195 9.676 3.368 1.00 80.12 109 GLY A CA 1
ATOM 803 C C . GLY A 1 109 ? 5.609 8.263 2.970 1.00 80.12 109 GLY A C 1
ATOM 804 O O . GLY A 1 109 ? 4.918 7.265 3.207 1.00 80.12 109 GLY A O 1
ATOM 805 N N . PHE A 1 110 ? 6.772 8.186 2.338 1.00 76.00 110 PHE A N 1
ATOM 806 C CA . PHE A 1 110 ? 7.415 6.930 1.993 1.00 76.00 110 PHE A CA 1
ATOM 807 C C . PHE A 1 110 ? 8.921 7.026 2.185 1.00 76.00 110 PHE A C 1
ATOM 809 O O . PHE A 1 110 ? 9.499 8.111 2.237 1.00 76.00 110 PHE A O 1
ATOM 816 N N . ARG A 1 111 ? 9.556 5.865 2.278 1.00 72.06 111 ARG A N 1
ATOM 817 C CA . ARG A 1 111 ? 10.998 5.720 2.359 1.00 72.06 111 ARG A CA 1
ATOM 818 C C . ARG A 1 111 ? 11.430 4.580 1.453 1.00 72.06 111 ARG A C 1
ATOM 820 O O . ARG A 1 111 ? 10.917 3.474 1.577 1.00 72.06 111 ARG A O 1
ATOM 827 N N . MET A 1 112 ? 12.403 4.839 0.590 1.00 69.75 112 MET A N 1
ATOM 828 C CA . MET A 1 112 ? 13.092 3.773 -0.126 1.00 69.75 112 MET A CA 1
ATOM 829 C C . MET A 1 112 ? 13.943 2.972 0.867 1.00 69.75 112 MET A C 1
ATOM 831 O O . MET A 1 112 ? 14.680 3.547 1.677 1.00 69.75 112 MET A O 1
ATOM 835 N N . ILE A 1 113 ? 13.821 1.650 0.825 1.00 61.53 113 ILE A N 1
ATOM 836 C CA . ILE A 1 113 ? 14.634 0.718 1.612 1.00 61.53 113 ILE A CA 1
ATOM 837 C C . ILE A 1 113 ? 15.587 0.010 0.645 1.00 61.53 113 ILE A C 1
ATOM 839 O O . ILE A 1 113 ? 15.255 -0.163 -0.513 1.00 61.53 113 ILE A O 1
ATOM 843 N N . GLY A 1 114 ? 16.788 -0.377 1.078 1.00 59.28 114 GLY A N 1
ATOM 844 C CA . GLY A 1 114 ? 17.702 -1.175 0.249 1.00 59.28 114 GLY A CA 1
ATOM 845 C C . GLY A 1 114 ? 18.875 -0.405 -0.362 1.00 59.28 114 GLY A C 1
ATOM 846 O O . GLY A 1 114 ? 19.239 0.678 0.091 1.00 59.28 114 GLY A O 1
ATOM 847 N N . ASP A 1 115 ? 19.508 -1.027 -1.356 1.00 55.62 115 ASP A N 1
ATOM 848 C CA . ASP A 1 115 ? 20.807 -0.668 -1.950 1.00 55.62 115 ASP A CA 1
ATOM 849 C C . ASP A 1 115 ? 20.767 0.521 -2.928 1.00 55.62 115 ASP A C 1
ATOM 851 O O . ASP A 1 115 ? 21.794 0.882 -3.501 1.00 55.62 115 ASP A O 1
ATOM 855 N N . GLY A 1 116 ? 19.605 1.161 -3.085 1.00 52.94 116 GLY A N 1
ATOM 856 C CA . GLY A 1 116 ? 19.445 2.370 -3.893 1.00 52.94 116 GLY A CA 1
ATOM 857 C C . GLY A 1 116 ? 19.024 2.137 -5.345 1.00 52.94 116 GLY A C 1
ATOM 858 O O . GLY A 1 116 ? 18.994 3.097 -6.106 1.00 52.94 116 GLY A O 1
ATOM 859 N N . ILE A 1 117 ? 18.656 0.909 -5.736 1.00 59.12 117 ILE A N 1
ATOM 860 C CA . ILE A 1 117 ? 18.162 0.613 -7.100 1.00 59.12 117 ILE A CA 1
ATOM 861 C C . ILE A 1 117 ? 16.660 0.968 -7.258 1.00 59.12 117 ILE A C 1
ATOM 863 O O . ILE A 1 117 ? 16.106 0.901 -8.349 1.00 59.12 117 ILE A O 1
ATOM 867 N N . GLY A 1 118 ? 15.979 1.406 -6.190 1.00 65.94 118 GLY A N 1
ATOM 868 C CA . GLY A 1 118 ? 14.609 1.944 -6.280 1.00 65.94 118 GLY A CA 1
ATOM 869 C C . GLY A 1 118 ? 13.489 0.904 -6.315 1.00 65.94 118 GLY A C 1
ATOM 870 O O . GLY A 1 118 ? 12.353 1.259 -6.625 1.00 65.94 118 GLY A O 1
ATOM 871 N N . TRP A 1 119 ? 13.788 -0.361 -6.007 1.00 75.31 119 TRP A N 1
ATOM 872 C CA . TRP A 1 119 ? 12.850 -1.489 -6.103 1.00 75.31 119 TRP A CA 1
ATOM 873 C C . TRP A 1 119 ? 12.289 -1.987 -4.776 1.00 75.31 119 TRP A C 1
ATOM 875 O O . TRP A 1 119 ? 11.642 -3.030 -4.743 1.00 75.31 119 TRP A O 1
ATOM 885 N N . ASP A 1 120 ? 12.526 -1.264 -3.693 1.00 82.62 120 ASP A N 1
ATOM 886 C CA . ASP A 1 120 ? 12.122 -1.640 -2.347 1.00 82.62 120 ASP A CA 1
ATOM 887 C C . ASP A 1 120 ? 11.612 -0.376 -1.633 1.00 82.62 120 ASP A C 1
ATOM 889 O O . ASP A 1 120 ? 12.328 0.616 -1.479 1.00 82.62 120 ASP A O 1
ATOM 893 N N . ASP A 1 121 ? 10.349 -0.407 -1.216 1.00 86.19 121 ASP A N 1
ATOM 894 C CA . ASP A 1 121 ? 9.605 0.748 -0.716 1.00 86.19 121 ASP A CA 1
ATOM 895 C C . ASP A 1 121 ? 8.961 0.459 0.634 1.00 86.19 121 ASP A C 1
ATOM 897 O O . ASP A 1 121 ? 8.393 -0.606 0.868 1.00 86.19 121 ASP A O 1
ATOM 901 N N . MET A 1 122 ? 8.957 1.471 1.492 1.00 88.00 122 MET A N 1
ATOM 902 C CA . MET A 1 122 ? 8.186 1.525 2.727 1.00 88.00 122 MET A CA 1
ATOM 903 C C . MET A 1 122 ? 7.210 2.693 2.643 1.00 88.00 122 MET A C 1
ATOM 905 O O . MET A 1 122 ? 7.621 3.847 2.547 1.00 88.00 122 MET A O 1
ATOM 909 N N . ARG A 1 123 ? 5.912 2.401 2.686 1.00 90.75 123 ARG A N 1
ATOM 910 C CA . ARG A 1 123 ? 4.818 3.378 2.646 1.00 90.75 123 ARG A CA 1
ATOM 911 C C . ARG A 1 123 ? 4.198 3.512 4.027 1.00 90.75 123 ARG A C 1
ATOM 913 O O . ARG A 1 123 ? 3.911 2.502 4.662 1.00 90.75 123 ARG A O 1
ATOM 920 N N . VAL A 1 124 ? 3.984 4.740 4.484 1.00 91.50 124 VAL A N 1
ATOM 921 C CA . VAL A 1 124 ? 3.386 5.016 5.795 1.00 91.50 124 VAL A CA 1
ATOM 922 C C . VAL A 1 124 ? 1.998 5.608 5.604 1.00 91.50 124 VAL A C 1
ATOM 924 O O . VAL A 1 124 ? 1.826 6.538 4.823 1.00 91.50 124 VAL A O 1
ATOM 927 N N . TYR A 1 125 ? 1.022 5.088 6.342 1.00 93.81 125 TYR A N 1
ATOM 928 C CA . TYR A 1 125 ? -0.361 5.552 6.344 1.00 93.81 125 TYR A CA 1
ATOM 929 C C . TYR A 1 125 ? -0.808 5.867 7.767 1.00 93.81 125 TYR A C 1
ATOM 931 O O . TYR A 1 125 ? -0.574 5.077 8.684 1.00 93.81 125 TYR A O 1
ATOM 939 N N . THR A 1 126 ? -1.464 7.009 7.956 1.00 91.88 126 THR A N 1
ATOM 940 C CA . THR A 1 126 ? -2.064 7.385 9.243 1.00 91.88 126 THR A CA 1
ATOM 941 C C . THR A 1 126 ? -3.579 7.515 9.121 1.00 91.88 126 THR A C 1
ATOM 943 O O . THR A 1 126 ? -4.070 7.824 8.036 1.00 91.88 126 THR A O 1
ATOM 946 N N . PRO A 1 127 ? -4.332 7.277 10.209 1.00 93.81 127 PRO A N 1
ATOM 947 C CA . PRO A 1 127 ? -3.876 6.850 11.540 1.00 93.81 127 PRO A CA 1
ATOM 948 C C . PRO A 1 127 ? -3.531 5.347 11.607 1.00 93.81 127 PRO A C 1
ATOM 950 O O . PRO A 1 127 ? -3.654 4.620 10.625 1.00 93.81 127 PRO A O 1
ATOM 953 N N . ALA A 1 128 ? -3.093 4.862 12.775 1.00 92.44 128 ALA A N 1
ATOM 954 C CA . ALA A 1 128 ? -3.146 3.426 13.064 1.00 92.44 128 ALA A CA 1
ATOM 955 C C . ALA A 1 128 ? -4.604 2.925 13.048 1.00 92.44 128 ALA A C 1
ATOM 957 O O . ALA A 1 128 ? -5.511 3.706 13.356 1.00 92.44 128 ALA A O 1
ATOM 958 N N . PRO A 1 129 ? -4.844 1.632 12.757 1.00 92.38 129 PRO A N 1
ATOM 959 C CA . PRO A 1 129 ? -6.178 1.061 12.821 1.00 92.38 129 PRO A CA 1
ATOM 960 C C . PRO A 1 129 ? -6.780 1.211 14.221 1.00 92.38 129 PRO A C 1
ATOM 962 O O . PRO A 1 129 ? -6.064 1.023 15.214 1.00 92.38 129 PRO A O 1
ATOM 965 N N . PRO A 1 130 ? -8.077 1.535 14.330 1.00 90.94 130 PRO A N 1
ATOM 966 C CA . PRO A 1 130 ? -8.767 1.521 15.608 1.00 90.94 130 PRO A CA 1
ATOM 967 C C . PRO A 1 130 ? -8.658 0.150 16.282 1.00 90.94 130 PRO A C 1
ATOM 969 O O . PRO A 1 130 ? -8.630 -0.883 15.622 1.00 90.94 130 PRO A O 1
ATOM 972 N N . SER A 1 131 ? -8.673 0.114 17.616 1.00 87.62 131 SER A N 1
ATOM 973 C CA . SER A 1 131 ? -8.528 -1.131 18.396 1.00 87.62 131 SER A CA 1
ATOM 974 C C . SER A 1 131 ? -9.610 -2.190 18.146 1.00 87.62 131 SER A C 1
ATOM 976 O O . SER A 1 131 ? -9.465 -3.331 18.577 1.00 87.62 131 SER A O 1
ATOM 978 N N . HIS A 1 132 ? -10.708 -1.790 17.513 1.00 87.44 132 HIS A N 1
ATOM 979 C CA . HIS A 1 132 ? -11.862 -2.615 17.186 1.00 87.44 132 HIS A CA 1
ATOM 980 C C . HIS A 1 132 ? -11.931 -2.967 15.693 1.00 87.44 132 HIS A C 1
ATOM 982 O O . HIS A 1 132 ? -12.815 -3.730 15.320 1.00 87.44 132 HIS A O 1
ATOM 988 N N . ALA A 1 133 ? -11.015 -2.449 14.864 1.00 89.75 133 ALA A N 1
ATOM 989 C CA . ALA A 1 133 ? -10.874 -2.890 13.484 1.00 89.75 133 ALA A CA 1
ATOM 990 C C . ALA A 1 133 ? -10.362 -4.333 13.468 1.00 89.75 133 ALA A C 1
ATOM 992 O O . ALA A 1 133 ? -9.344 -4.654 14.088 1.00 89.75 133 ALA A O 1
ATOM 993 N N . VAL A 1 134 ? -11.093 -5.197 12.777 1.00 90.12 134 VAL A N 1
ATOM 994 C CA . VAL A 1 134 ? -10.811 -6.635 12.691 1.00 90.12 134 VAL A CA 1
ATOM 995 C C . VAL A 1 134 ? -10.022 -6.953 11.426 1.00 90.12 134 VAL A C 1
ATOM 997 O O . VAL A 1 134 ? -9.305 -7.950 11.376 1.00 90.12 134 VAL A O 1
ATOM 1000 N N . MET A 1 135 ? -10.138 -6.114 10.395 1.00 92.56 135 MET A N 1
ATOM 1001 C CA . MET A 1 135 ? -9.516 -6.377 9.105 1.00 92.56 135 MET A CA 1
ATOM 1002 C C . MET A 1 135 ? -9.141 -5.085 8.390 1.00 92.56 135 MET A C 1
ATOM 1004 O O . MET A 1 135 ? -9.934 -4.153 8.309 1.00 92.56 135 MET A O 1
ATOM 1008 N N . LEU A 1 136 ? -7.941 -5.070 7.818 1.00 94.38 136 LEU A N 1
ATOM 1009 C CA . LEU A 1 136 ? -7.517 -4.091 6.829 1.00 94.38 136 LEU A CA 1
ATOM 1010 C C . LEU A 1 136 ? -7.633 -4.705 5.440 1.00 94.38 136 LEU A C 1
ATOM 1012 O O . LEU A 1 136 ? -7.104 -5.790 5.196 1.00 94.38 136 LEU A O 1
ATOM 1016 N N . HIS A 1 137 ? -8.277 -3.987 4.534 1.00 95.50 137 HIS A N 1
ATOM 1017 C CA . HIS A 1 137 ? -8.343 -4.308 3.120 1.00 95.50 137 HIS A CA 1
ATOM 1018 C C . HIS A 1 137 ? -7.450 -3.348 2.340 1.00 95.50 137 HIS A C 1
ATOM 1020 O O . HIS A 1 137 ? -7.560 -2.127 2.480 1.00 95.50 137 HIS A O 1
ATOM 1026 N N . LEU A 1 138 ? -6.542 -3.908 1.546 1.00 95.69 138 LEU A N 1
ATOM 1027 C CA . LEU A 1 138 ? -5.605 -3.168 0.716 1.00 95.69 138 LEU A CA 1
ATOM 1028 C C . LEU A 1 138 ? -5.942 -3.403 -0.750 1.00 95.69 138 LEU A C 1
ATOM 1030 O O . LEU A 1 138 ? -5.816 -4.533 -1.221 1.00 95.69 138 LEU A O 1
ATOM 1034 N N . ASP A 1 139 ? -6.275 -2.333 -1.461 1.00 96.06 139 ASP A N 1
ATOM 1035 C CA . ASP A 1 139 ? -6.412 -2.312 -2.915 1.00 96.06 139 ASP A CA 1
ATOM 1036 C C . ASP A 1 139 ? -5.201 -1.642 -3.553 1.00 96.06 139 ASP A C 1
ATOM 1038 O O . ASP A 1 139 ? -4.707 -0.618 -3.069 1.00 96.06 139 ASP A O 1
ATOM 1042 N N . PHE A 1 140 ? -4.748 -2.204 -4.671 1.00 94.12 140 PHE A N 1
ATOM 1043 C CA . PHE A 1 140 ? -3.560 -1.732 -5.370 1.00 94.12 140 PHE A CA 1
ATOM 1044 C C . PHE A 1 140 ? -3.916 -1.106 -6.717 1.00 94.12 140 PHE A C 1
ATOM 1046 O O . PHE A 1 140 ? -4.785 -1.586 -7.453 1.00 94.12 140 PHE A O 1
ATOM 1053 N N . THR A 1 141 ? -3.212 -0.029 -7.049 1.00 94.06 141 THR A N 1
ATOM 1054 C CA . THR A 1 141 ? -3.322 0.660 -8.336 1.00 94.06 141 THR A CA 1
ATOM 1055 C C . THR A 1 141 ? -1.948 0.877 -8.959 1.00 94.06 141 THR A C 1
ATOM 1057 O O . THR A 1 141 ? -0.939 0.910 -8.256 1.00 94.06 141 THR A O 1
ATOM 1060 N N . VAL A 1 142 ? -1.900 1.036 -10.281 1.00 91.31 142 VAL A N 1
ATOM 1061 C CA . VAL A 1 142 ? -0.727 1.523 -11.020 1.00 91.31 142 VAL A CA 1
ATOM 1062 C C . VAL A 1 142 ? -1.166 2.749 -11.807 1.00 91.31 142 VAL A C 1
ATOM 1064 O O . VAL A 1 142 ? -2.102 2.665 -12.590 1.00 91.31 142 VAL A O 1
ATOM 1067 N N . ASP A 1 143 ? -0.548 3.901 -11.539 1.00 88.69 143 ASP A N 1
ATOM 1068 C CA . ASP A 1 143 ? -0.938 5.208 -12.108 1.00 88.69 143 ASP A CA 1
ATOM 1069 C C . ASP A 1 143 ? -2.423 5.564 -11.924 1.00 88.69 143 ASP A C 1
ATOM 1071 O O . ASP A 1 143 ? -3.016 6.286 -12.721 1.00 88.69 143 ASP A O 1
ATOM 1075 N N . GLY A 1 144 ? -3.027 5.066 -10.844 1.00 88.94 144 GLY A N 1
ATOM 1076 C CA . GLY A 1 144 ? -4.443 5.267 -10.536 1.00 88.94 144 GLY A CA 1
ATOM 1077 C C . GLY A 1 144 ? -5.378 4.196 -11.103 1.00 88.94 144 GLY A C 1
ATOM 1078 O O . GLY A 1 144 ? -6.501 4.083 -10.615 1.00 88.94 144 GLY A O 1
ATOM 1079 N N . ASP A 1 145 ? -4.919 3.355 -12.031 1.00 92.38 145 ASP A N 1
ATOM 1080 C CA . ASP A 1 145 ? -5.710 2.244 -12.559 1.00 92.38 145 ASP A CA 1
ATOM 1081 C C . ASP A 1 145 ? -5.660 1.039 -11.616 1.00 92.38 145 ASP A C 1
ATOM 1083 O O . ASP A 1 145 ? -4.596 0.639 -11.141 1.00 92.38 145 ASP A O 1
ATOM 1087 N N . SER A 1 146 ? -6.819 0.439 -11.337 1.00 92.75 146 SER A N 1
ATOM 1088 C CA . SER A 1 146 ? -6.904 -0.744 -10.472 1.00 92.75 146 SER A CA 1
ATOM 1089 C C . SER 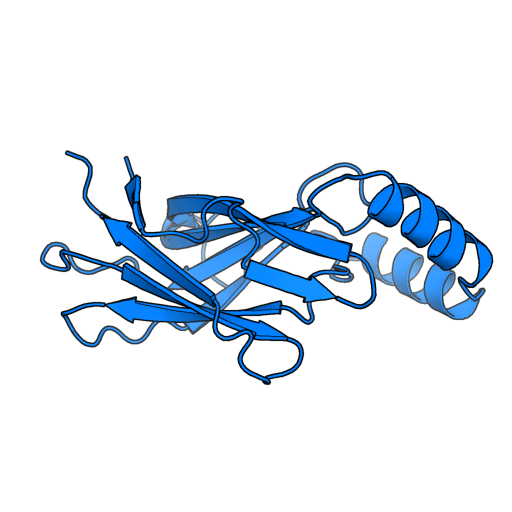A 1 146 ? -6.160 -1.931 -11.076 1.00 92.75 146 SER A C 1
ATOM 1091 O O . SER A 1 146 ? -6.358 -2.279 -12.240 1.00 92.75 146 SER A O 1
ATOM 1093 N N . THR A 1 147 ? -5.363 -2.619 -10.256 1.00 90.50 147 THR A N 1
ATOM 1094 C CA . THR A 1 147 ? -4.710 -3.872 -10.662 1.00 90.50 147 THR A CA 1
ATOM 1095 C C . THR A 1 147 ? -5.634 -5.087 -10.533 1.00 90.50 147 THR A C 1
ATOM 1097 O O . THR A 1 147 ? -5.262 -6.194 -10.927 1.00 90.50 147 THR A O 1
ATOM 1100 N N . GLY A 1 148 ? -6.820 -4.916 -9.932 1.00 90.75 148 GLY A N 1
ATOM 1101 C CA . GLY A 1 148 ? -7.709 -6.013 -9.539 1.00 90.75 148 GLY A CA 1
ATOM 1102 C C . GLY A 1 148 ? -7.108 -6.947 -8.478 1.00 90.75 148 GLY A C 1
ATOM 1103 O O . GLY A 1 148 ? -7.643 -8.032 -8.241 1.00 90.75 148 GLY A O 1
ATOM 1104 N N . ARG A 1 149 ? -5.978 -6.568 -7.866 1.00 90.88 149 ARG A N 1
ATOM 1105 C CA . ARG A 1 149 ? -5.334 -7.301 -6.773 1.00 90.88 149 ARG A CA 1
ATOM 1106 C C . ARG A 1 149 ? -5.663 -6.616 -5.459 1.00 90.88 149 ARG A C 1
ATOM 1108 O O . ARG A 1 149 ? -5.625 -5.392 -5.372 1.00 90.88 149 ARG A O 1
ATOM 1115 N N . SER A 1 150 ? -5.915 -7.428 -4.442 1.00 92.56 150 SER A N 1
ATOM 1116 C CA . SER A 1 150 ? -6.177 -6.952 -3.094 1.00 92.56 150 SER A CA 1
ATOM 1117 C C . SER A 1 150 ? -5.604 -7.910 -2.052 1.00 92.56 150 SER A C 1
ATOM 1119 O O . SER A 1 150 ? -5.414 -9.101 -2.329 1.00 92.56 150 SER A O 1
ATOM 1121 N N . CYS A 1 151 ? -5.357 -7.398 -0.849 1.00 91.12 151 CYS A N 1
ATOM 1122 C CA . CYS A 1 151 ? -4.932 -8.187 0.304 1.00 91.12 151 CYS A CA 1
ATOM 1123 C C . CYS A 1 151 ? -5.804 -7.870 1.522 1.00 91.12 151 CYS A C 1
ATOM 1125 O O . CYS A 1 151 ? -6.111 -6.709 1.769 1.00 91.12 151 CYS A O 1
ATOM 1127 N N . ASP A 1 152 ? -6.133 -8.899 2.300 1.00 92.19 152 ASP A N 1
ATOM 1128 C CA . ASP A 1 152 ? -6.817 -8.771 3.587 1.00 92.19 152 ASP A CA 1
ATOM 1129 C C . ASP A 1 152 ? -5.828 -9.093 4.710 1.00 92.19 152 ASP A C 1
ATOM 1131 O O . ASP A 1 152 ? -5.116 -10.105 4.659 1.00 92.19 152 ASP A O 1
ATOM 1135 N N . VAL A 1 153 ? -5.768 -8.234 5.722 1.00 90.38 153 VAL A N 1
ATOM 1136 C CA . VAL A 1 153 ? -4.787 -8.297 6.809 1.00 90.38 153 VAL A CA 1
ATOM 1137 C C . VAL A 1 153 ? -5.501 -8.178 8.147 1.00 90.38 153 VAL A C 1
ATOM 1139 O O . VAL A 1 153 ? -6.290 -7.263 8.346 1.00 90.38 153 VAL A O 1
ATOM 1142 N N . ASP A 1 154 ? -5.183 -9.065 9.083 1.00 90.31 154 ASP A N 1
ATOM 1143 C CA . ASP A 1 154 ? -5.566 -8.928 10.486 1.00 90.31 154 ASP A CA 1
ATOM 1144 C C . ASP A 1 154 ? -4.569 -7.972 11.175 1.00 90.31 154 ASP A C 1
ATOM 1146 O O . ASP A 1 154 ? -3.371 -8.295 11.271 1.00 90.31 154 ASP A O 1
ATOM 1150 N N . PRO A 1 155 ? -5.015 -6.783 11.633 1.00 84.25 155 PRO A N 1
ATOM 1151 C CA . PRO A 1 155 ? -4.161 -5.825 12.331 1.00 84.25 155 PRO A CA 1
ATOM 1152 C C . PRO A 1 155 ? -3.808 -6.275 13.762 1.00 84.25 155 PRO A C 1
ATOM 1154 O O . PRO A 1 155 ? -2.944 -5.679 14.407 1.00 84.25 155 PRO A O 1
ATOM 1157 N N . THR A 1 156 ? -4.457 -7.331 14.256 1.00 71.44 156 THR A N 1
ATOM 1158 C CA . THR A 1 156 ? -4.433 -7.831 15.630 1.00 71.44 156 THR A CA 1
ATOM 1159 C C . THR A 1 156 ? -4.033 -9.308 15.721 1.00 71.44 156 THR A C 1
ATOM 1161 O O . THR A 1 156 ? -4.735 -10.096 16.349 1.00 71.44 156 THR A O 1
ATOM 1164 N N . ALA A 1 157 ? -2.866 -9.724 15.215 1.00 50.03 157 ALA A N 1
ATOM 1165 C CA . ALA A 1 157 ? -2.314 -10.996 15.700 1.00 50.03 157 ALA A CA 1
ATOM 1166 C C . ALA A 1 157 ? -1.847 -10.784 17.151 1.00 50.03 157 ALA A C 1
ATOM 1168 O O . ALA A 1 157 ? -0.795 -10.185 17.416 1.00 50.03 157 ALA A O 1
ATOM 1169 N N . ARG A 1 158 ? -2.734 -11.175 18.066 1.00 40.91 158 ARG A N 1
ATOM 1170 C CA . ARG A 1 158 ? -2.560 -11.186 19.519 1.00 40.91 158 ARG A CA 1
ATOM 1171 C C . ARG A 1 158 ? -1.419 -12.100 19.942 1.00 40.91 158 ARG A C 1
ATOM 1173 O O . ARG A 1 158 ? -1.249 -13.161 19.305 1.00 40.91 158 ARG A O 1
#

Foldseek 3Di:
DKFFPDFDPVQFQDQDPQWTKGFPDKAQFFDPPFWQDDTGAGWIKTKMFTPDDPSNVVVLVVCVVPDDPVNVVLQVVQVPDPGARPDAPCPQKDKAKQFPVRDHKDWGGKHADDDPSRGMIMTIIDDGDDPPTQWIKIWMDGNNHGPPTIIIMGNDPD

Sequence (158 aa):
MTTIVRAPGNLIVATIGKVDVRLAGIDVTKAPQHVDVPSGTPCVVVYLSAARGYETVSHDAEIAQTRSLEDLAAEAVEAQKDGPPKLSNLSRVGITITDDQSTRYEPSGFRMIGDGIGWDDMRVYTPAPPSHAVMLHLDFTVDGDSTGRSCDVDPTAR